Protein AF-A0A960L3W4-F1 (afdb_monomer_lite)

Radius of gyration: 19.21 Å; chains: 1; bounding box: 55×37×58 Å

Sequence (175 aa):
KGKHVYPGFILPVTNLGLTEIGAVKATKDDAETGLINPNIRSISAYNTDSEITPTLRFNGILLAQVTPQGGLVSGLSSIVQLDAWNWEDATVVADDALHINWPNHVQNRFDFSTFTMKKEENKEFQTQVNSIKSLFIDAKNTANSKSQSDNLKLKAVEPVFTSSRKVYVHTDNPV

Foldseek 3Di:
DPDDDDAFDEAEDDQAQQDAPDPPPPVDPVVVVPQQCQLDWQLVRGDLPGPCLVVSVVVRHFKYFNFADDHQWRYFTFIFGSPDDGSVNRGPGTRAATEGEQDDQWDWDQDPVVRDTDIDGDPCNVVSVVVVVVLLVVLVVCLVPPPPDPDSSSVSNVVVVVVSHHYDYHYPDDD

Structure (mmCIF, N/CA/C/O backbone):
data_AF-A0A960L3W4-F1
#
_entry.id   AF-A0A960L3W4-F1
#
loop_
_atom_site.group_PDB
_atom_site.id
_atom_site.type_symbol
_atom_site.label_atom_id
_atom_site.label_alt_id
_atom_site.label_comp_id
_atom_site.label_asym_id
_atom_site.label_entity_id
_atom_site.label_seq_id
_atom_site.pdbx_PDB_ins_code
_atom_site.Cartn_x
_atom_site.Cartn_y
_atom_site.Cartn_z
_atom_site.occupancy
_atom_site.B_iso_or_equiv
_atom_site.auth_seq_id
_atom_site.auth_comp_id
_atom_site.auth_asym_id
_atom_site.auth_atom_id
_atom_site.pdbx_PDB_model_num
ATOM 1 N N . LYS A 1 1 ? 27.682 -19.243 -19.965 1.00 74.38 1 LYS A N 1
ATOM 2 C CA . LYS A 1 1 ? 27.634 -20.660 -19.510 1.00 74.38 1 LYS A CA 1
ATOM 3 C C . LYS A 1 1 ? 28.040 -20.679 -18.034 1.00 74.38 1 LYS A C 1
ATOM 5 O O . LYS A 1 1 ? 29.028 -20.031 -17.726 1.00 74.38 1 LYS A O 1
ATOM 10 N N . GLY A 1 2 ? 27.255 -21.282 -17.131 1.00 92.25 2 GLY A N 1
ATOM 11 C CA . GLY A 1 2 ? 27.488 -21.197 -15.672 1.00 92.25 2 GLY A CA 1
ATOM 12 C C . GLY A 1 2 ? 26.980 -19.913 -14.990 1.00 92.25 2 GLY A C 1
ATOM 13 O O . GLY A 1 2 ? 27.442 -19.567 -13.910 1.00 92.25 2 GLY A O 1
ATOM 14 N N . LYS A 1 3 ? 26.063 -19.178 -15.631 1.00 91.56 3 LYS A N 1
ATOM 15 C CA . LYS A 1 3 ? 25.351 -18.025 -15.057 1.00 91.56 3 LYS A CA 1
ATOM 16 C C . LYS A 1 3 ? 23.860 -18.342 -15.042 1.00 91.56 3 LYS A C 1
ATOM 18 O O . LYS A 1 3 ? 23.400 -19.081 -15.913 1.00 91.56 3 LYS A O 1
ATOM 23 N N . HIS A 1 4 ? 23.141 -17.772 -14.084 1.00 92.44 4 HIS A N 1
ATOM 24 C CA . HIS A 1 4 ? 21.693 -17.901 -13.976 1.00 92.44 4 HIS A CA 1
ATOM 25 C C . HIS A 1 4 ? 21.036 -16.602 -14.430 1.00 92.44 4 HIS A C 1
ATOM 27 O O . HIS A 1 4 ? 21.515 -15.519 -14.099 1.00 92.44 4 HIS A O 1
ATOM 33 N N . VAL A 1 5 ? 19.960 -16.731 -15.198 1.00 93.75 5 VAL A N 1
ATOM 34 C CA . VAL A 1 5 ? 19.093 -15.617 -15.577 1.00 93.75 5 VAL A CA 1
ATOM 35 C C . VAL A 1 5 ? 17.798 -15.801 -14.806 1.00 93.75 5 VAL A C 1
ATOM 37 O O . VAL A 1 5 ? 17.202 -16.876 -14.867 1.00 93.75 5 VAL A O 1
ATOM 40 N N . TYR A 1 6 ? 17.395 -14.769 -14.075 1.00 93.94 6 TYR A N 1
ATOM 41 C CA . TYR A 1 6 ? 16.148 -14.736 -13.322 1.00 93.94 6 TYR A CA 1
ATOM 42 C C . TYR A 1 6 ? 15.278 -13.588 -13.833 1.00 93.94 6 TYR A C 1
ATOM 44 O O . TYR A 1 6 ? 15.821 -12.581 -14.298 1.00 93.94 6 TYR A O 1
ATOM 52 N N . PRO A 1 7 ? 13.944 -13.721 -13.760 1.00 95.19 7 PRO A N 1
ATOM 53 C CA . PRO A 1 7 ? 13.075 -12.564 -13.905 1.00 95.19 7 PRO A CA 1
ATOM 54 C C . PRO A 1 7 ? 13.366 -11.551 -12.791 1.00 95.19 7 PRO A C 1
ATOM 56 O O . PRO A 1 7 ? 13.823 -11.923 -11.708 1.00 95.19 7 PRO A O 1
ATOM 59 N N . GLY A 1 8 ? 13.067 -10.279 -13.052 1.00 95.00 8 GLY A N 1
ATOM 60 C CA . GLY A 1 8 ? 13.080 -9.265 -12.003 1.00 95.00 8 GLY A CA 1
ATOM 61 C C . GLY A 1 8 ? 12.099 -9.623 -10.893 1.00 95.00 8 GLY A C 1
ATOM 62 O O . GLY A 1 8 ? 10.966 -10.030 -11.161 1.00 95.00 8 GLY A O 1
ATOM 63 N N . PHE A 1 9 ? 12.531 -9.470 -9.650 1.00 97.06 9 PHE A N 1
ATOM 64 C CA . PHE A 1 9 ? 11.674 -9.650 -8.494 1.00 97.06 9 PHE A CA 1
ATOM 65 C C . PHE A 1 9 ? 10.719 -8.467 -8.340 1.00 97.06 9 PHE A C 1
ATOM 67 O O . PHE A 1 9 ? 11.011 -7.331 -8.726 1.00 97.06 9 PHE A O 1
ATOM 74 N N . ILE A 1 10 ? 9.564 -8.767 -7.757 1.00 96.56 10 ILE A N 1
ATOM 75 C CA . ILE A 1 10 ? 8.519 -7.802 -7.443 1.00 96.56 10 ILE A CA 1
ATOM 76 C C . ILE A 1 10 ? 8.515 -7.636 -5.930 1.00 96.56 10 ILE A C 1
ATOM 78 O O . ILE A 1 10 ? 8.483 -8.630 -5.205 1.00 96.56 10 ILE A O 1
ATOM 82 N N . LEU A 1 11 ? 8.537 -6.392 -5.465 1.00 95.88 11 LEU A N 1
ATOM 83 C CA . LEU A 1 11 ? 8.409 -6.033 -4.061 1.00 95.88 11 LEU A CA 1
ATOM 84 C C . LEU A 1 11 ? 6.972 -5.557 -3.789 1.00 95.88 11 LEU A C 1
ATOM 86 O O . LEU A 1 11 ? 6.681 -4.368 -3.945 1.00 95.88 11 LEU A O 1
ATOM 90 N N . PRO A 1 12 ? 6.039 -6.461 -3.441 1.00 94.31 12 PRO A N 1
ATOM 91 C CA . PRO A 1 12 ? 4.685 -6.066 -3.081 1.00 94.31 12 PRO A CA 1
ATOM 92 C C . PRO A 1 12 ? 4.684 -5.349 -1.728 1.00 94.31 12 PRO A C 1
ATOM 94 O O . PRO A 1 12 ? 5.524 -5.632 -0.879 1.00 94.31 12 PRO A O 1
ATOM 97 N N . VAL A 1 13 ? 3.704 -4.467 -1.520 1.00 92.25 13 VAL A N 1
ATOM 98 C CA . VAL A 1 13 ? 3.428 -3.800 -0.237 1.00 92.25 13 VAL A CA 1
ATOM 99 C C . VAL A 1 13 ? 4.682 -3.189 0.410 1.00 92.25 13 VAL A C 1
ATOM 101 O O . VAL A 1 13 ? 5.213 -3.691 1.398 1.00 92.25 13 VAL A O 1
ATOM 104 N N . THR A 1 14 ? 5.162 -2.074 -0.138 1.00 91.88 14 THR A N 1
ATOM 105 C CA . THR A 1 14 ? 6.329 -1.354 0.391 1.00 91.88 14 THR A CA 1
ATOM 106 C C . THR A 1 14 ? 6.070 0.144 0.506 1.00 91.88 14 THR A C 1
ATOM 108 O O . THR A 1 14 ? 5.320 0.711 -0.278 1.00 91.88 14 THR A O 1
ATOM 111 N N . ASN A 1 15 ? 6.708 0.798 1.470 1.00 89.88 15 ASN A N 1
ATOM 112 C CA . ASN A 1 15 ? 6.755 2.256 1.613 1.00 89.88 15 ASN A CA 1
ATOM 113 C C . ASN A 1 15 ? 7.951 2.891 0.871 1.00 89.88 15 ASN A C 1
ATOM 115 O O . ASN A 1 15 ? 8.283 4.050 1.124 1.00 89.88 15 ASN A O 1
ATOM 119 N N . LEU A 1 16 ? 8.613 2.139 -0.020 1.00 90.44 16 LEU A N 1
ATOM 120 C CA . LEU A 1 16 ? 9.712 2.627 -0.854 1.00 90.44 16 LEU A CA 1
ATOM 121 C C . LEU A 1 16 ? 9.339 3.943 -1.543 1.00 90.44 16 LEU A C 1
ATOM 123 O O . LEU A 1 16 ? 8.284 4.037 -2.166 1.00 90.44 16 LEU A O 1
ATOM 127 N N . GLY A 1 17 ? 10.215 4.940 -1.454 1.00 86.50 17 GLY A N 1
ATOM 128 C CA . GLY A 1 17 ? 9.999 6.238 -2.087 1.00 86.50 17 GLY A CA 1
ATOM 129 C C . GLY A 1 17 ? 8.950 7.123 -1.409 1.00 86.50 17 GLY A C 1
ATOM 130 O O . GLY A 1 17 ? 8.776 8.250 -1.847 1.00 86.50 17 GLY A O 1
ATOM 131 N N . LEU A 1 18 ? 8.246 6.653 -0.367 1.00 85.88 18 LEU A N 1
ATOM 132 C CA . LEU A 1 18 ? 7.316 7.475 0.429 1.00 85.88 18 LEU A CA 1
ATOM 133 C C . LEU A 1 18 ? 7.953 7.984 1.719 1.00 85.88 18 LEU A C 1
ATOM 135 O O . LEU A 1 18 ? 7.641 9.071 2.196 1.00 85.88 18 LEU A O 1
ATOM 139 N N . THR A 1 19 ? 8.821 7.169 2.312 1.00 71.56 19 THR A N 1
ATOM 140 C CA . THR A 1 19 ? 9.510 7.478 3.564 1.00 71.56 19 THR A CA 1
ATOM 141 C C . THR A 1 19 ? 10.948 7.019 3.440 1.00 71.56 19 THR A C 1
ATOM 143 O O . THR A 1 19 ? 11.191 5.826 3.241 1.00 71.56 19 THR A O 1
ATOM 146 N N . GLU A 1 20 ? 11.902 7.937 3.559 1.00 60.03 20 GLU A N 1
ATOM 147 C CA . GLU A 1 20 ? 13.312 7.615 3.361 1.00 60.03 20 GLU A CA 1
ATOM 148 C C . GLU A 1 20 ? 14.193 8.144 4.492 1.00 60.03 20 GLU A C 1
ATOM 150 O O . GLU A 1 20 ? 13.876 9.132 5.149 1.00 60.03 20 GLU A O 1
ATOM 155 N N . ILE A 1 21 ? 15.246 7.368 4.753 1.00 40.69 21 ILE A N 1
ATOM 156 C CA . ILE A 1 21 ? 16.256 7.429 5.817 1.00 40.69 21 ILE A CA 1
ATOM 157 C C . ILE A 1 21 ? 16.296 8.771 6.576 1.00 40.69 21 ILE A C 1
ATOM 159 O O . ILE A 1 21 ? 16.760 9.783 6.066 1.00 40.69 21 ILE A O 1
ATOM 163 N N . GLY A 1 22 ? 15.872 8.747 7.847 1.00 41.03 22 GLY A N 1
ATOM 164 C CA . GLY A 1 22 ? 16.064 9.862 8.788 1.00 41.03 22 GLY A CA 1
ATOM 165 C C . GLY A 1 22 ? 14.791 10.502 9.344 1.00 41.03 22 GLY A C 1
ATOM 166 O O . GLY A 1 22 ? 14.886 11.272 10.300 1.00 41.03 22 GLY A O 1
ATOM 167 N N . ALA A 1 23 ? 13.603 10.144 8.850 1.00 35.53 23 ALA A N 1
ATOM 168 C CA . ALA A 1 23 ? 12.350 10.492 9.516 1.00 35.53 23 ALA A CA 1
ATOM 169 C C . ALA A 1 23 ? 12.216 9.666 10.807 1.00 35.53 23 ALA A C 1
ATOM 171 O O . ALA A 1 23 ? 11.710 8.543 10.822 1.00 35.53 23 ALA A O 1
ATOM 172 N N . VAL A 1 24 ? 12.784 10.218 11.883 1.00 34.03 24 VAL A N 1
ATOM 173 C CA . VAL A 1 24 ? 12.544 9.882 13.289 1.00 34.03 24 VAL A CA 1
ATOM 174 C C . VAL A 1 24 ? 11.158 9.279 13.432 1.00 34.03 24 VAL A C 1
ATOM 176 O O . VAL A 1 24 ? 10.199 9.938 13.053 1.00 34.03 24 VAL A O 1
ATOM 179 N N . LYS A 1 25 ? 11.084 8.051 13.970 1.00 37.31 25 LYS A N 1
ATOM 180 C CA . LYS A 1 25 ? 9.871 7.376 14.453 1.00 37.31 25 LYS A CA 1
ATOM 181 C C . LYS A 1 25 ? 8.708 8.361 14.638 1.00 37.31 25 LYS A C 1
ATOM 183 O O . LYS A 1 25 ? 8.470 8.843 15.745 1.00 37.31 25 LYS A O 1
ATOM 188 N N . ALA A 1 26 ? 7.922 8.571 13.587 1.00 32.56 26 ALA A N 1
ATOM 189 C CA . ALA A 1 26 ? 6.580 9.108 13.702 1.00 32.56 26 ALA A CA 1
ATOM 190 C C . ALA A 1 26 ? 5.683 7.968 14.202 1.00 32.56 26 ALA A C 1
ATOM 192 O O . ALA A 1 26 ? 4.649 7.650 13.639 1.00 32.56 26 ALA A O 1
ATOM 193 N N . THR A 1 27 ? 6.074 7.302 15.294 1.00 36.16 27 THR A N 1
ATOM 194 C CA . THR A 1 27 ? 5.250 6.291 15.973 1.00 36.16 27 THR A CA 1
ATOM 195 C C . THR A 1 27 ? 4.108 6.968 16.749 1.00 36.16 27 THR A C 1
ATOM 197 O O . THR A 1 27 ? 3.649 6.441 17.758 1.00 36.16 27 THR A O 1
ATOM 200 N N . LYS A 1 28 ? 3.663 8.160 16.327 1.00 36.81 28 LYS A N 1
ATOM 201 C CA . LYS A 1 28 ? 2.559 8.873 16.973 1.00 36.81 28 LYS A CA 1
ATOM 202 C C . LYS A 1 28 ? 1.855 9.949 16.138 1.00 36.81 28 LYS A C 1
ATOM 204 O O . LYS A 1 28 ? 0.683 10.168 16.415 1.00 36.81 28 LYS A O 1
ATOM 209 N N . ASP A 1 29 ? 2.494 10.532 15.118 1.00 40.47 29 ASP A N 1
ATOM 210 C CA . ASP A 1 29 ? 1.963 11.745 14.459 1.00 40.47 29 ASP A CA 1
ATOM 211 C C . ASP A 1 29 ? 1.462 11.577 13.012 1.00 40.47 29 ASP A C 1
ATOM 213 O O . ASP A 1 29 ? 0.972 12.535 12.428 1.00 40.47 29 ASP A O 1
ATOM 217 N N . ASP A 1 30 ? 1.391 10.355 12.470 1.00 42.91 30 ASP A N 1
ATOM 218 C CA . ASP A 1 30 ? 0.524 10.095 11.297 1.00 42.91 30 ASP A CA 1
ATOM 219 C C . ASP A 1 30 ? -0.979 10.125 11.667 1.00 42.91 30 ASP A C 1
ATOM 221 O O . ASP A 1 30 ? -1.856 9.969 10.816 1.00 42.91 30 ASP A O 1
ATOM 225 N N . ALA A 1 31 ? -1.298 10.342 12.950 1.00 41.84 31 ALA A N 1
ATOM 226 C CA . ALA A 1 31 ? -2.655 10.473 13.469 1.00 41.84 31 ALA A CA 1
ATOM 227 C C . ALA A 1 31 ? -3.319 11.830 13.151 1.00 41.84 31 ALA A C 1
ATOM 229 O O . ALA A 1 31 ? -4.536 11.947 13.309 1.00 41.84 31 ALA A O 1
ATOM 230 N N . GLU A 1 32 ? -2.570 12.840 12.686 1.00 43.06 32 GLU A N 1
ATOM 231 C CA . GLU A 1 32 ? -3.139 14.155 12.339 1.00 43.06 32 GLU A CA 1
ATOM 232 C C . GLU A 1 32 ? -3.755 14.202 10.930 1.00 43.06 32 GLU A C 1
ATOM 234 O O . GLU A 1 32 ? -4.638 15.019 10.659 1.00 43.06 32 GLU A O 1
ATOM 239 N N . THR A 1 33 ? -3.392 13.268 10.047 1.00 51.59 33 THR A N 1
ATOM 240 C CA . THR A 1 33 ? -4.031 13.125 8.732 1.00 51.59 33 THR A CA 1
ATOM 241 C C . THR A 1 33 ? -5.142 12.086 8.858 1.00 51.59 33 THR A C 1
ATOM 243 O O . THR A 1 33 ? -4.895 10.898 8.705 1.00 51.59 33 THR A O 1
ATOM 246 N N . GLY A 1 34 ? -6.349 12.540 9.217 1.00 66.06 34 GLY A N 1
ATOM 247 C CA . GLY A 1 34 ? -7.547 11.760 9.590 1.00 66.06 34 GLY A CA 1
ATOM 248 C C . GLY A 1 34 ? -7.584 10.254 9.271 1.00 66.06 34 GLY A C 1
ATOM 249 O O . GLY A 1 34 ? -7.291 9.824 8.172 1.00 66.06 34 GLY A O 1
ATOM 250 N N . LEU A 1 35 ? -8.083 9.432 10.197 1.00 80.44 35 LEU A N 1
ATOM 251 C CA . LEU A 1 35 ? -8.050 7.955 10.141 1.00 80.44 35 LEU A CA 1
ATOM 252 C C . LEU A 1 35 ? -8.584 7.278 8.853 1.00 80.44 35 LEU A C 1
ATOM 254 O O . LEU A 1 35 ? -8.335 6.093 8.653 1.00 80.44 35 LEU A O 1
ATOM 258 N N . ILE A 1 36 ? -9.334 7.966 7.990 1.00 88.06 36 ILE A N 1
ATOM 259 C CA . ILE A 1 36 ? -9.944 7.393 6.781 1.00 88.06 36 ILE A CA 1
ATOM 260 C C . ILE A 1 36 ? -9.552 8.230 5.564 1.00 88.06 36 ILE A C 1
ATOM 262 O O . ILE A 1 36 ? -10.176 9.263 5.286 1.00 88.06 36 ILE A O 1
ATOM 266 N N . ASN A 1 37 ? -8.556 7.748 4.818 1.00 88.94 37 ASN A N 1
ATOM 267 C CA . ASN A 1 37 ? -7.949 8.450 3.689 1.00 88.94 37 ASN A CA 1
ATOM 268 C C . ASN A 1 37 ? -7.954 7.630 2.384 1.00 88.94 37 ASN A C 1
ATOM 270 O O . ASN A 1 37 ? -6.910 7.449 1.760 1.00 88.94 37 ASN A O 1
ATOM 274 N N . PRO A 1 38 ? -9.116 7.150 1.903 1.00 90.81 38 PRO A N 1
ATOM 275 C CA . PRO A 1 38 ? -9.175 6.340 0.686 1.00 90.81 38 PRO A CA 1
ATOM 276 C C . PRO A 1 38 ? -8.731 7.094 -0.573 1.00 90.81 38 PRO A C 1
ATOM 278 O O . PRO A 1 38 ? -8.391 6.460 -1.5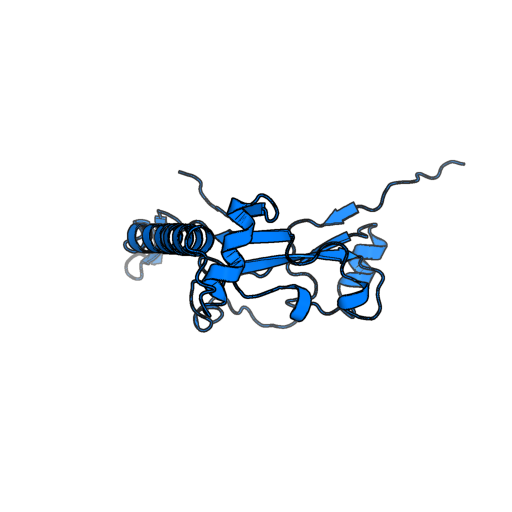59 1.00 90.81 38 PRO A O 1
ATOM 281 N N . ASN A 1 39 ? -8.740 8.429 -0.560 1.00 90.44 39 ASN A N 1
ATOM 282 C CA . ASN A 1 39 ? -8.371 9.274 -1.696 1.00 90.44 39 ASN A CA 1
ATOM 283 C C . ASN A 1 39 ? -6.871 9.596 -1.782 1.00 90.44 39 ASN A C 1
ATOM 285 O O . ASN A 1 39 ? -6.460 10.225 -2.756 1.00 90.44 39 ASN A O 1
ATOM 289 N N . ILE A 1 40 ? -6.071 9.238 -0.771 1.00 90.19 40 ILE A N 1
ATOM 290 C CA . ILE A 1 40 ? -4.619 9.425 -0.836 1.00 90.19 40 ILE A CA 1
ATOM 291 C C . ILE A 1 40 ? -4.064 8.428 -1.843 1.00 90.19 40 ILE A C 1
ATOM 293 O O . ILE A 1 40 ? -4.358 7.240 -1.765 1.00 90.19 40 ILE A O 1
ATOM 297 N N . ARG A 1 41 ? -3.262 8.914 -2.787 1.00 91.94 41 ARG A N 1
ATOM 298 C CA . ARG A 1 41 ? -2.600 8.101 -3.807 1.00 91.94 41 ARG A CA 1
ATOM 299 C C . ARG A 1 41 ? -1.116 8.078 -3.488 1.00 91.94 41 ARG A C 1
ATOM 301 O O . ARG A 1 41 ? -0.508 9.139 -3.381 1.00 91.94 41 ARG A O 1
ATOM 308 N N . SER A 1 42 ? -0.519 6.900 -3.343 1.00 90.81 42 SER A N 1
ATOM 309 C CA . SER A 1 42 ? 0.920 6.811 -3.072 1.00 90.81 42 SER A CA 1
ATOM 310 C C . SER A 1 42 ? 1.764 7.356 -4.216 1.00 90.81 42 SER A C 1
ATOM 312 O O . SER A 1 42 ? 2.810 7.943 -3.971 1.00 90.81 42 SER A O 1
ATOM 314 N N . ILE A 1 43 ? 1.295 7.210 -5.457 1.00 91.50 43 ILE A N 1
ATOM 315 C CA . ILE A 1 43 ? 2.078 7.582 -6.632 1.00 91.50 43 ILE A CA 1
ATOM 316 C C . ILE A 1 43 ? 2.445 9.069 -6.667 1.00 91.50 43 ILE A C 1
ATOM 318 O O . ILE A 1 43 ? 3.555 9.405 -7.054 1.00 91.50 43 ILE A O 1
ATOM 322 N N . SER A 1 44 ? 1.572 9.958 -6.176 1.00 86.94 44 SER A N 1
ATOM 323 C CA . SER A 1 44 ? 1.866 11.397 -6.127 1.00 86.94 44 SER A CA 1
ATOM 324 C C . SER A 1 44 ? 2.948 11.771 -5.115 1.00 86.94 44 SER A C 1
ATOM 326 O O . SER A 1 44 ? 3.463 12.881 -5.164 1.00 86.94 44 SER A O 1
ATOM 328 N N . ALA A 1 45 ? 3.248 10.880 -4.170 1.00 86.56 45 ALA A N 1
ATOM 329 C CA . ALA A 1 45 ? 4.273 11.073 -3.152 1.00 86.56 45 ALA A CA 1
ATOM 330 C C . ALA A 1 45 ? 5.507 10.187 -3.393 1.00 86.56 45 ALA A C 1
ATOM 332 O O . ALA A 1 45 ? 6.410 10.181 -2.564 1.00 86.56 45 ALA A O 1
ATOM 333 N N . TYR A 1 46 ? 5.544 9.424 -4.491 1.00 90.62 46 TYR A N 1
ATOM 334 C CA . TYR A 1 46 ? 6.641 8.512 -4.781 1.00 90.62 46 TYR A CA 1
ATOM 335 C C . TYR A 1 46 ? 7.873 9.267 -5.289 1.00 90.62 46 TYR A C 1
ATOM 337 O O . TYR A 1 46 ? 7.831 9.921 -6.330 1.00 90.62 46 TYR A O 1
ATOM 345 N N . ASN A 1 47 ? 8.983 9.129 -4.569 1.00 90.62 47 ASN A N 1
ATOM 346 C CA . ASN A 1 47 ? 10.291 9.617 -4.973 1.00 90.62 47 ASN A CA 1
ATOM 347 C C . ASN A 1 47 ? 11.061 8.548 -5.769 1.00 90.62 47 ASN A C 1
ATOM 349 O O . ASN A 1 47 ? 11.465 7.517 -5.222 1.00 90.62 47 ASN A O 1
ATOM 353 N N . THR A 1 48 ? 11.296 8.801 -7.058 1.00 88.81 48 THR A N 1
ATOM 354 C CA . THR A 1 48 ? 12.111 7.929 -7.923 1.00 88.81 48 THR A CA 1
ATOM 355 C C . THR A 1 48 ? 13.591 7.950 -7.561 1.00 88.81 48 THR A C 1
ATOM 357 O O . THR A 1 48 ? 14.263 6.928 -7.703 1.00 88.81 48 THR A O 1
ATOM 360 N N . ASP A 1 49 ? 14.078 9.064 -7.011 1.00 87.94 49 ASP A N 1
ATOM 361 C CA . ASP A 1 49 ? 15.486 9.275 -6.655 1.00 87.94 49 ASP A CA 1
ATOM 362 C C . ASP A 1 49 ? 15.830 8.746 -5.255 1.00 87.94 49 ASP A C 1
ATOM 364 O O . ASP A 1 49 ? 16.768 9.206 -4.604 1.00 87.94 49 ASP A O 1
ATOM 368 N N . SER A 1 50 ? 15.062 7.769 -4.773 1.00 88.19 50 SER A N 1
ATOM 369 C CA . SE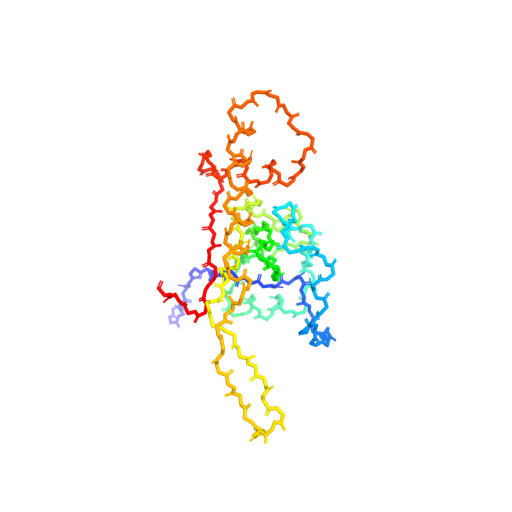R A 1 50 ? 15.291 7.158 -3.474 1.00 88.19 50 SER A CA 1
ATOM 370 C C . SER A 1 50 ? 16.705 6.589 -3.337 1.00 88.19 50 SER A C 1
ATOM 372 O O . SER A 1 50 ? 17.139 5.808 -4.187 1.00 88.19 50 SER A O 1
ATOM 374 N N . GLU A 1 51 ? 17.381 6.837 -2.209 1.00 88.06 51 GLU A N 1
ATOM 375 C CA . GLU A 1 51 ? 18.692 6.220 -1.920 1.00 88.06 51 GLU A CA 1
ATOM 376 C C . GLU A 1 51 ? 18.598 4.684 -1.810 1.00 88.06 51 GLU A C 1
ATOM 378 O O . GLU A 1 51 ? 19.576 3.954 -2.008 1.00 88.06 51 GLU A O 1
ATOM 383 N N . ILE A 1 52 ? 17.400 4.167 -1.524 1.00 89.06 52 ILE A N 1
ATOM 384 C CA . ILE A 1 52 ? 17.126 2.737 -1.366 1.00 89.06 52 ILE A CA 1
ATOM 385 C C . ILE A 1 52 ? 16.939 2.058 -2.735 1.00 89.06 52 ILE A C 1
ATOM 387 O O . ILE A 1 52 ? 17.318 0.892 -2.898 1.00 89.06 52 ILE A O 1
ATOM 391 N N . THR A 1 53 ? 16.415 2.769 -3.740 1.00 91.50 53 THR A N 1
ATOM 392 C CA . THR A 1 53 ? 16.098 2.215 -5.070 1.00 91.50 53 THR A CA 1
ATOM 393 C C . THR A 1 53 ? 17.301 1.539 -5.752 1.00 91.50 53 THR A C 1
ATOM 395 O O . THR A 1 53 ? 17.157 0.380 -6.161 1.00 91.50 53 THR A O 1
ATOM 398 N N . PRO A 1 54 ? 18.504 2.151 -5.835 1.00 92.12 54 PRO A N 1
ATOM 399 C CA . PRO A 1 54 ? 19.679 1.498 -6.421 1.00 92.12 54 PRO A CA 1
ATOM 400 C C . PRO A 1 54 ? 20.049 0.181 -5.729 1.00 92.12 54 PRO A C 1
ATOM 402 O O . PRO A 1 54 ? 20.410 -0.793 -6.393 1.00 92.12 54 PRO A O 1
ATOM 405 N N . THR A 1 55 ? 19.901 0.121 -4.403 1.00 92.38 55 THR A N 1
ATOM 406 C CA . THR A 1 55 ? 20.194 -1.082 -3.609 1.00 92.38 55 THR A CA 1
ATOM 407 C C . THR A 1 55 ? 19.204 -2.207 -3.913 1.00 92.38 55 THR A C 1
ATOM 409 O O . THR A 1 55 ? 19.602 -3.361 -4.083 1.00 92.38 55 THR A O 1
ATOM 412 N N . LEU A 1 56 ? 17.910 -1.898 -4.026 1.00 93.50 56 LEU A N 1
ATOM 413 C CA . LEU A 1 56 ? 16.886 -2.891 -4.376 1.00 93.50 56 LEU A CA 1
ATOM 414 C C . LEU A 1 56 ? 17.077 -3.418 -5.803 1.00 93.50 56 LEU A C 1
ATOM 416 O O . LEU A 1 56 ? 17.026 -4.631 -6.023 1.00 93.50 56 LEU A O 1
ATOM 420 N N . ARG A 1 57 ? 17.389 -2.527 -6.750 1.00 94.00 57 ARG A N 1
ATOM 421 C CA . ARG A 1 57 ? 17.689 -2.894 -8.141 1.00 94.00 57 ARG A CA 1
ATOM 422 C C . ARG A 1 57 ? 18.904 -3.795 -8.260 1.00 94.00 57 ARG A C 1
ATOM 424 O O . ARG A 1 57 ? 18.862 -4.771 -9.005 1.00 94.00 57 ARG A O 1
ATOM 431 N N . PHE A 1 58 ? 19.966 -3.505 -7.509 1.00 93.56 58 PHE A N 1
ATOM 432 C CA . PHE A 1 58 ? 21.160 -4.349 -7.482 1.00 93.56 58 PHE A CA 1
ATOM 433 C C . PHE A 1 58 ? 20.845 -5.779 -7.011 1.00 93.56 58 PHE A C 1
ATOM 435 O O . PHE A 1 58 ? 21.412 -6.740 -7.525 1.00 93.56 58 PHE A O 1
ATOM 442 N N . ASN A 1 59 ? 19.876 -5.931 -6.103 1.00 94.25 59 ASN A N 1
ATOM 443 C CA . ASN A 1 59 ? 19.378 -7.227 -5.634 1.00 94.25 59 ASN A CA 1
ATOM 444 C C . ASN A 1 59 ? 18.333 -7.875 -6.567 1.00 94.25 59 ASN A C 1
ATOM 446 O O . ASN A 1 59 ? 17.756 -8.909 -6.229 1.00 94.25 59 ASN A O 1
ATOM 450 N N . GLY A 1 60 ? 18.092 -7.295 -7.745 1.00 94.56 60 GLY A N 1
ATOM 451 C CA . GLY A 1 60 ? 17.204 -7.848 -8.765 1.00 94.56 60 GLY A CA 1
ATOM 452 C C . GLY A 1 60 ? 15.727 -7.497 -8.594 1.00 94.56 60 GLY A C 1
ATOM 453 O O . GLY A 1 60 ? 14.906 -8.066 -9.307 1.00 94.56 60 GLY A O 1
ATOM 454 N N . ILE A 1 61 ? 15.363 -6.580 -7.691 1.00 96.50 61 ILE A N 1
ATOM 455 C CA . ILE A 1 61 ? 13.992 -6.061 -7.581 1.00 96.50 61 ILE A CA 1
ATOM 456 C C . ILE A 1 61 ? 13.803 -4.985 -8.648 1.00 96.50 61 ILE A C 1
ATOM 458 O O . ILE A 1 61 ? 14.535 -3.998 -8.664 1.00 96.50 61 ILE A O 1
ATOM 462 N N . LEU A 1 62 ? 12.835 -5.173 -9.545 1.00 95.06 62 LEU A N 1
ATOM 463 C CA . LEU A 1 62 ? 12.589 -4.258 -10.671 1.00 95.06 62 LEU A CA 1
ATOM 464 C C . LEU A 1 62 ? 11.220 -3.576 -10.604 1.00 95.06 62 LEU A C 1
ATOM 466 O O . LEU A 1 62 ? 11.049 -2.506 -11.184 1.00 95.06 62 LEU A O 1
ATOM 470 N N . LEU A 1 63 ? 10.268 -4.179 -9.890 1.00 96.75 63 LEU A N 1
ATOM 471 C CA . LEU A 1 63 ? 8.930 -3.638 -9.666 1.00 96.75 63 LEU A CA 1
ATOM 472 C C . LEU A 1 63 ? 8.661 -3.526 -8.170 1.00 96.75 63 LEU A C 1
ATOM 474 O O . LEU A 1 63 ? 9.054 -4.403 -7.399 1.00 96.75 63 LEU A O 1
ATOM 478 N N . ALA A 1 64 ? 7.935 -2.491 -7.771 1.00 95.94 64 ALA A N 1
ATOM 479 C CA . ALA A 1 64 ? 7.497 -2.296 -6.399 1.00 95.94 64 ALA A CA 1
ATOM 480 C C . ALA A 1 64 ? 6.039 -1.841 -6.354 1.00 95.94 64 ALA A C 1
ATOM 482 O O . ALA A 1 64 ? 5.593 -1.074 -7.203 1.00 95.94 64 ALA A O 1
ATOM 483 N N . GLN A 1 65 ? 5.292 -2.294 -5.350 1.00 96.56 65 GLN A N 1
ATOM 484 C CA . GLN A 1 65 ? 3.971 -1.752 -5.049 1.00 96.56 65 GLN A CA 1
ATOM 485 C C . GLN A 1 65 ? 4.085 -0.749 -3.906 1.00 96.56 65 GLN A C 1
ATOM 487 O O . GLN A 1 65 ? 4.086 -1.111 -2.723 1.00 96.56 65 GLN A O 1
ATOM 492 N N . VAL A 1 66 ? 4.158 0.522 -4.279 1.00 94.06 66 VAL A N 1
ATOM 493 C CA . VAL A 1 66 ? 4.308 1.635 -3.350 1.00 94.06 66 VAL A CA 1
ATOM 494 C C . VAL A 1 66 ? 2.979 1.859 -2.643 1.00 94.06 66 VAL A C 1
ATOM 496 O O . VAL A 1 66 ? 1.961 2.144 -3.275 1.00 94.06 66 VAL A O 1
ATOM 499 N N . THR A 1 67 ? 2.978 1.692 -1.329 1.00 93.19 67 THR A N 1
ATOM 500 C CA . THR A 1 67 ? 1.790 1.547 -0.490 1.00 93.19 67 THR A CA 1
ATOM 501 C C . THR A 1 67 ? 1.803 2.599 0.613 1.00 93.19 67 THR A C 1
ATOM 503 O O . THR A 1 67 ? 2.752 2.616 1.401 1.00 93.19 67 THR A O 1
ATOM 506 N N . PRO A 1 68 ? 0.767 3.454 0.713 1.00 89.31 68 PRO A N 1
ATOM 507 C CA . PRO A 1 68 ? 0.666 4.385 1.827 1.00 89.31 68 PRO A CA 1
ATOM 508 C C . PRO A 1 68 ? 0.429 3.600 3.122 1.00 89.31 68 PRO A C 1
ATOM 510 O O . PRO A 1 68 ? -0.258 2.576 3.121 1.00 89.31 68 PRO A O 1
ATOM 513 N N . GLN A 1 69 ? 1.002 4.070 4.225 1.00 84.81 69 GLN A N 1
ATOM 514 C CA . GLN A 1 69 ? 0.881 3.440 5.540 1.00 84.81 69 GLN A CA 1
ATOM 515 C C . GLN A 1 69 ? 0.133 4.356 6.513 1.00 84.81 69 GLN A C 1
ATOM 517 O O . GLN A 1 69 ? 0.008 5.554 6.282 1.00 84.81 69 GLN A O 1
ATOM 522 N N . GLY A 1 70 ? -0.382 3.773 7.597 1.00 82.75 70 GLY A N 1
ATOM 523 C CA . GLY A 1 70 ? -1.099 4.507 8.641 1.00 82.75 70 GLY A CA 1
ATOM 524 C C . GLY A 1 70 ? -2.614 4.589 8.431 1.00 82.75 70 GLY A C 1
ATOM 525 O O . GLY A 1 70 ? -3.159 4.117 7.432 1.00 82.75 70 GLY A O 1
ATOM 526 N N . GLY A 1 71 ? -3.314 5.150 9.419 1.00 84.81 71 GLY A N 1
ATOM 527 C CA . GLY A 1 71 ? -4.777 5.252 9.436 1.00 84.81 71 GLY A CA 1
ATOM 528 C C . GLY A 1 71 ? -5.514 3.905 9.473 1.00 84.81 71 GLY A C 1
ATOM 529 O O . GLY A 1 71 ? -4.921 2.832 9.473 1.00 84.81 71 GLY A O 1
ATOM 530 N N . LEU A 1 72 ? -6.842 3.962 9.501 1.00 88.62 72 LEU A N 1
ATOM 531 C CA . LEU A 1 72 ? -7.742 2.815 9.349 1.00 88.62 72 LEU A CA 1
ATOM 532 C C . LEU A 1 72 ? -7.908 2.441 7.866 1.00 88.62 72 LEU A C 1
ATOM 534 O O . LEU A 1 72 ? -7.960 1.268 7.507 1.00 88.62 72 LEU A O 1
ATOM 538 N N . VAL A 1 73 ? -7.941 3.456 6.998 1.00 91.56 73 VAL A N 1
ATOM 539 C CA . VAL A 1 73 ? -7.863 3.320 5.538 1.00 91.56 73 VAL A CA 1
ATOM 540 C C . VAL A 1 73 ? -6.694 4.171 5.059 1.00 91.56 73 VAL A C 1
ATOM 542 O O . VAL A 1 73 ? -6.789 5.399 5.086 1.00 91.56 73 VAL A O 1
ATOM 545 N N . SER A 1 74 ? -5.604 3.521 4.652 1.00 89.81 74 SER A N 1
ATOM 546 C CA . SER A 1 74 ? -4.324 4.178 4.349 1.00 89.81 74 SER A CA 1
ATOM 547 C C . SER A 1 74 ? -4.328 4.911 3.011 1.00 89.81 74 SER A C 1
ATOM 549 O O . SER A 1 74 ? -3.641 5.915 2.857 1.00 89.81 74 SER A O 1
ATOM 551 N N . GLY A 1 75 ? -5.104 4.414 2.047 1.00 91.81 75 GLY A N 1
ATOM 552 C CA . GLY A 1 75 ? -5.198 4.981 0.703 1.00 91.81 75 GLY A CA 1
ATOM 553 C C . GLY A 1 75 ? -4.884 3.971 -0.393 1.00 91.81 75 GLY A C 1
ATOM 554 O O . GLY A 1 75 ? -4.992 2.758 -0.198 1.00 91.81 75 GLY A O 1
ATOM 555 N N . LEU A 1 76 ? -4.539 4.495 -1.562 1.00 94.56 76 LEU A N 1
ATOM 556 C CA . LEU A 1 76 ? -4.348 3.771 -2.809 1.00 94.56 76 LEU A CA 1
ATOM 557 C C . LEU A 1 76 ? -2.865 3.526 -3.067 1.00 94.56 76 LEU A C 1
ATOM 559 O O . LEU A 1 76 ? -2.066 4.464 -3.049 1.00 94.56 76 LEU A O 1
ATOM 563 N N . SER A 1 77 ? -2.507 2.274 -3.336 1.00 94.88 77 SER A N 1
ATOM 564 C CA . SER A 1 77 ? -1.179 1.906 -3.817 1.00 94.88 77 SER A CA 1
ATOM 565 C C . SER A 1 77 ? -1.100 1.899 -5.335 1.00 94.88 77 SER A C 1
ATOM 567 O O . SER A 1 77 ? -2.104 1.787 -6.038 1.00 94.88 77 SER A O 1
ATOM 569 N N . SER A 1 78 ? 0.121 2.009 -5.845 1.00 95.44 78 SER A N 1
ATOM 570 C CA . SER A 1 78 ? 0.425 1.934 -7.272 1.00 95.44 78 SER A CA 1
ATOM 571 C C . SER A 1 78 ? 1.639 1.042 -7.492 1.00 95.44 78 SER A C 1
ATOM 573 O O . SER A 1 78 ? 2.514 0.942 -6.629 1.00 95.44 78 SER A O 1
ATOM 575 N N . ILE A 1 79 ? 1.670 0.371 -8.637 1.00 96.31 79 ILE A N 1
ATOM 576 C CA . ILE A 1 79 ? 2.790 -0.468 -9.054 1.00 96.31 79 ILE A CA 1
ATOM 577 C C . ILE A 1 79 ? 3.709 0.384 -9.913 1.00 96.31 79 ILE A C 1
ATOM 579 O O . ILE A 1 79 ? 3.269 0.956 -10.914 1.00 96.31 79 ILE A O 1
ATOM 583 N N . VAL A 1 80 ? 4.978 0.432 -9.530 1.00 96.44 80 VAL A N 1
ATOM 584 C CA . VAL A 1 80 ? 6.013 1.201 -10.213 1.00 96.44 80 VAL A CA 1
ATOM 585 C C . VAL A 1 80 ? 7.171 0.314 -10.645 1.00 96.44 80 VAL A C 1
ATOM 587 O O . VAL A 1 80 ? 7.482 -0.686 -9.991 1.00 96.44 80 VAL A O 1
ATOM 590 N N . GLN A 1 81 ? 7.822 0.694 -11.737 1.00 96.12 81 GLN A N 1
ATOM 591 C CA . GLN A 1 81 ? 9.149 0.222 -12.096 1.00 96.12 81 GLN A CA 1
ATOM 592 C C . GLN A 1 81 ? 10.211 1.082 -11.423 1.00 96.12 81 GLN A C 1
ATOM 594 O O . GLN A 1 81 ? 10.055 2.290 -11.273 1.00 96.12 81 GLN A O 1
ATOM 599 N N . LEU A 1 82 ? 11.308 0.446 -11.028 1.00 94.50 82 LEU A N 1
ATOM 600 C CA . LEU A 1 82 ? 12.401 1.112 -10.319 1.00 94.50 82 LEU A CA 1
ATOM 601 C C . LEU A 1 82 ? 13.416 1.786 -11.260 1.00 94.50 82 LEU A C 1
ATOM 603 O O . LEU A 1 82 ? 14.403 2.358 -10.803 1.00 94.50 82 LEU A O 1
ATOM 607 N N . ASP A 1 83 ? 13.201 1.705 -12.574 1.00 92.62 83 ASP A N 1
ATOM 608 C CA . ASP A 1 83 ? 14.048 2.326 -13.594 1.00 92.62 83 ASP A CA 1
ATOM 609 C C . ASP A 1 83 ? 13.304 3.444 -14.325 1.00 92.62 83 ASP A C 1
ATOM 611 O O . ASP A 1 83 ? 12.803 3.258 -15.431 1.00 92.62 83 ASP A O 1
ATOM 615 N N . ALA A 1 84 ? 13.184 4.595 -13.667 1.00 91.00 84 ALA A N 1
ATOM 616 C CA . ALA A 1 84 ? 12.501 5.764 -14.203 1.00 91.00 84 ALA A CA 1
ATOM 617 C C . ALA A 1 84 ? 13.069 7.061 -13.612 1.00 91.00 84 ALA A C 1
ATOM 619 O O . ALA A 1 84 ? 13.675 7.048 -12.542 1.00 91.00 84 ALA A O 1
ATOM 620 N N . TRP A 1 85 ? 12.855 8.172 -14.321 1.00 86.94 85 TRP A N 1
ATOM 621 C CA . TRP A 1 85 ? 13.324 9.511 -13.936 1.00 86.94 85 TRP A CA 1
ATOM 622 C C . TRP A 1 85 ? 12.296 10.317 -13.135 1.00 86.94 85 TRP A C 1
ATOM 624 O O . TRP A 1 85 ? 12.668 11.212 -12.386 1.00 86.94 85 TRP A O 1
ATOM 634 N N . ASN A 1 86 ? 11.008 10.033 -13.319 1.00 90.81 86 ASN A N 1
ATOM 635 C CA . ASN A 1 86 ? 9.899 10.666 -12.610 1.00 90.81 86 ASN A CA 1
ATOM 636 C C . ASN A 1 86 ? 8.834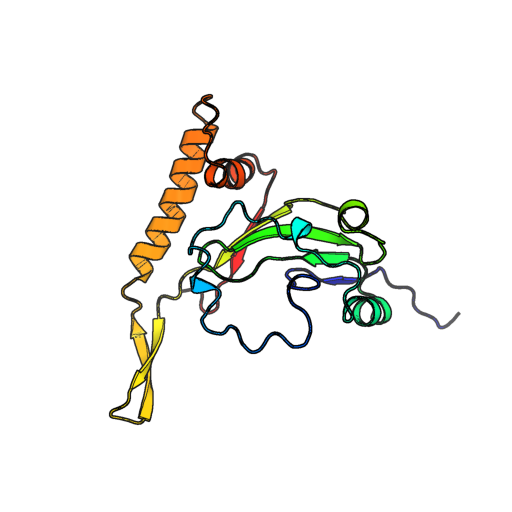 9.610 -12.279 1.00 90.81 86 ASN A C 1
ATOM 638 O O . ASN A 1 86 ? 8.872 8.483 -12.789 1.00 90.81 86 ASN A O 1
ATOM 642 N N . TRP A 1 87 ? 7.901 9.958 -11.395 1.00 89.25 87 TRP A N 1
ATOM 643 C CA . TRP A 1 87 ? 6.882 9.024 -10.922 1.00 89.25 87 TRP A CA 1
ATOM 644 C C . TRP A 1 87 ? 5.889 8.644 -12.030 1.00 89.25 87 TRP A C 1
ATOM 646 O O . TRP A 1 87 ? 5.375 7.523 -12.020 1.00 89.25 87 TRP A O 1
ATOM 656 N N . GLU A 1 88 ? 5.637 9.526 -13.001 1.00 90.12 88 GLU A N 1
ATOM 657 C CA . GLU A 1 88 ? 4.764 9.264 -14.146 1.00 90.12 88 GLU A CA 1
ATOM 658 C C . GLU A 1 88 ? 5.307 8.112 -15.002 1.00 90.12 88 GLU A C 1
ATOM 660 O O . GLU A 1 88 ? 4.593 7.141 -15.253 1.00 90.12 88 GLU A O 1
ATOM 665 N N . ASP A 1 89 ? 6.587 8.175 -15.366 1.00 92.31 89 ASP A N 1
ATOM 666 C CA . ASP A 1 89 ? 7.306 7.163 -16.147 1.00 92.31 89 ASP A CA 1
ATOM 667 C C . ASP A 1 89 ? 7.561 5.889 -15.333 1.00 92.31 89 ASP A C 1
ATOM 669 O O . ASP A 1 89 ? 7.658 4.785 -15.879 1.00 92.31 89 ASP A O 1
ATOM 673 N N . ALA A 1 90 ? 7.667 6.020 -14.010 1.00 93.69 90 ALA A N 1
ATOM 674 C CA . ALA A 1 90 ? 7.766 4.879 -13.113 1.00 93.69 90 ALA A CA 1
ATOM 675 C C . ALA A 1 90 ? 6.452 4.091 -13.055 1.00 93.69 90 ALA A C 1
ATOM 677 O O . ALA A 1 90 ? 6.470 2.901 -12.750 1.00 93.69 90 ALA A O 1
ATOM 678 N N . THR A 1 91 ? 5.306 4.717 -13.320 1.00 96.12 91 THR A N 1
ATOM 679 C CA . THR A 1 91 ? 3.996 4.099 -13.101 1.00 96.12 91 THR A CA 1
ATOM 680 C C . THR A 1 91 ? 3.716 2.991 -14.115 1.00 96.12 91 THR A C 1
ATOM 682 O O . THR A 1 91 ? 3.548 3.237 -15.305 1.00 96.12 91 THR A O 1
ATOM 685 N N . VAL A 1 92 ? 3.567 1.759 -13.625 1.00 96.00 92 VAL A N 1
ATOM 686 C CA . VAL A 1 92 ? 3.099 0.616 -14.426 1.00 96.00 92 VAL A CA 1
ATOM 687 C C . VAL A 1 92 ? 1.587 0.449 -14.280 1.00 96.00 92 VAL A C 1
ATOM 689 O O . VAL A 1 92 ? 0.881 0.268 -15.270 1.00 96.00 92 VAL A O 1
ATOM 692 N N . VAL A 1 93 ? 1.077 0.532 -13.047 1.00 95.38 93 VAL A N 1
ATOM 693 C CA . VAL A 1 93 ? -0.364 0.518 -12.745 1.00 95.38 93 VAL A CA 1
ATOM 694 C C . VAL A 1 93 ? -0.650 1.546 -11.657 1.00 95.38 93 VAL A C 1
ATOM 696 O O . VAL A 1 93 ? -0.185 1.401 -10.526 1.00 95.38 93 VAL A O 1
ATOM 699 N N . ALA A 1 94 ? -1.434 2.571 -11.988 1.00 94.31 94 ALA A N 1
ATOM 700 C CA . ALA A 1 94 ? -1.884 3.570 -11.025 1.00 94.31 94 ALA A CA 1
ATOM 701 C C . ALA A 1 94 ? -3.103 3.073 -10.233 1.00 94.31 94 ALA A C 1
ATOM 703 O O . ALA A 1 94 ? -4.032 2.508 -10.810 1.00 94.31 94 ALA A O 1
ATOM 704 N N . ASP A 1 95 ? -3.128 3.360 -8.931 1.00 93.25 95 ASP A N 1
ATOM 705 C CA . ASP A 1 95 ? -4.260 3.120 -8.025 1.00 93.25 95 ASP A CA 1
ATOM 706 C C . ASP A 1 95 ? -4.817 1.680 -8.042 1.00 93.25 95 ASP A C 1
ATOM 708 O O . ASP A 1 95 ? -6.040 1.479 -8.031 1.00 93.25 95 ASP A O 1
ATOM 712 N N . ASP A 1 96 ? -3.914 0.694 -8.063 1.00 93.81 96 ASP A N 1
ATOM 713 C CA . ASP A 1 96 ? -4.208 -0.744 -8.181 1.00 93.81 96 ASP A CA 1
ATOM 714 C C . ASP A 1 96 ? -5.041 -1.275 -7.004 1.00 93.81 96 ASP A C 1
ATOM 716 O O . ASP A 1 96 ? -6.019 -2.009 -7.194 1.00 93.81 96 ASP A O 1
ATOM 720 N N . ALA A 1 97 ? -4.682 -0.889 -5.774 1.00 95.06 97 ALA A N 1
ATOM 721 C CA . ALA A 1 97 ? -5.324 -1.414 -4.575 1.00 95.06 97 ALA A CA 1
ATOM 722 C C . ALA A 1 97 ? -5.572 -0.353 -3.500 1.00 95.06 97 ALA A C 1
ATOM 724 O O . ALA A 1 97 ? -4.756 0.535 -3.274 1.00 95.06 97 ALA A O 1
ATOM 725 N N . LEU A 1 98 ? -6.695 -0.491 -2.796 1.00 95.62 98 LEU A N 1
ATOM 726 C CA . LEU A 1 98 ? -7.015 0.235 -1.571 1.00 95.62 98 LEU A CA 1
ATOM 727 C C . LEU A 1 98 ? -6.509 -0.557 -0.361 1.00 95.62 98 LEU A C 1
ATOM 729 O O . LEU A 1 98 ? -6.811 -1.742 -0.227 1.00 95.62 98 LEU A O 1
ATOM 733 N N . HIS A 1 99 ? -5.786 0.101 0.540 1.00 94.50 99 HIS A N 1
ATOM 734 C CA . HIS A 1 99 ? -5.234 -0.518 1.742 1.00 94.50 99 HIS A CA 1
ATOM 735 C C . HIS A 1 99 ? -6.026 -0.143 2.993 1.00 94.50 99 HIS A C 1
ATOM 737 O O . HIS A 1 99 ? -6.308 1.032 3.247 1.00 94.50 99 HIS A O 1
ATOM 743 N N . ILE A 1 100 ? -6.365 -1.159 3.781 1.00 93.81 100 ILE A N 1
ATOM 744 C CA . ILE A 1 100 ? -7.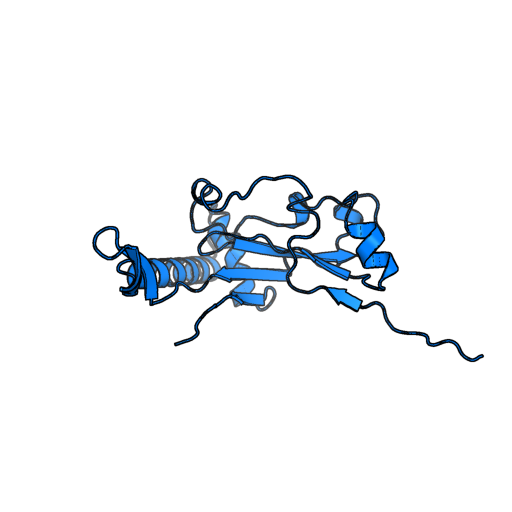121 -1.050 5.028 1.00 93.81 100 ILE A CA 1
ATOM 745 C C . ILE A 1 100 ? -6.318 -1.716 6.130 1.00 93.81 100 ILE A C 1
ATOM 747 O O . ILE A 1 100 ? -5.884 -2.856 5.976 1.00 93.81 100 ILE A O 1
ATOM 751 N N . ASN A 1 101 ? -6.184 -1.035 7.259 1.00 91.06 101 ASN A N 1
ATOM 752 C CA . ASN A 1 101 ? -5.649 -1.633 8.472 1.00 91.06 101 ASN A CA 1
ATOM 753 C C . ASN A 1 101 ? -6.829 -2.112 9.307 1.00 91.06 101 ASN A C 1
ATOM 755 O O . ASN A 1 101 ? -7.632 -1.309 9.786 1.00 91.06 101 ASN A O 1
ATOM 759 N N . TRP A 1 102 ? -6.978 -3.427 9.435 1.00 91.56 102 TRP A N 1
ATOM 760 C CA . TRP A 1 102 ? -8.039 -3.986 10.254 1.00 91.56 102 TRP A CA 1
ATOM 761 C C . TRP A 1 102 ? -7.772 -3.651 11.725 1.00 91.56 102 TRP A C 1
ATOM 763 O O . TRP A 1 102 ? -6.665 -3.901 12.211 1.00 91.56 102 TRP A O 1
ATOM 773 N N . PRO A 1 103 ? -8.750 -3.084 12.451 1.00 88.75 103 PRO A N 1
ATOM 774 C CA . PRO A 1 103 ? -8.536 -2.714 13.837 1.00 88.75 103 PRO A CA 1
ATOM 775 C C . PRO A 1 103 ? -8.302 -3.963 14.689 1.00 88.75 103 PRO A C 1
ATOM 777 O O . PRO A 1 103 ? -8.967 -4.985 14.529 1.00 88.75 103 PRO A O 1
ATOM 780 N N . ASN A 1 104 ? -7.366 -3.879 15.630 1.00 86.81 104 ASN A N 1
ATOM 781 C CA . ASN A 1 104 ? -7.112 -4.974 16.557 1.00 86.81 104 ASN A CA 1
ATOM 782 C C . ASN A 1 104 ? -8.185 -4.996 17.657 1.00 86.81 104 ASN A C 1
ATOM 784 O O . ASN A 1 104 ? -8.516 -3.959 18.237 1.00 86.81 104 ASN A O 1
ATOM 788 N N . HIS A 1 105 ? -8.693 -6.190 17.978 1.00 84.88 105 HIS A N 1
ATOM 789 C CA . HIS A 1 105 ? -9.633 -6.400 19.089 1.00 84.88 105 HIS A CA 1
ATOM 790 C C . HIS A 1 105 ? -8.967 -6.191 20.460 1.00 84.88 105 HIS A C 1
ATOM 792 O O . HIS A 1 105 ? -9.619 -5.883 21.456 1.00 84.88 105 HIS A O 1
ATOM 798 N N . VAL A 1 106 ? -7.645 -6.360 20.519 1.00 83.88 106 VAL A N 1
ATOM 799 C CA . VAL A 1 106 ? -6.844 -6.245 21.736 1.00 83.88 106 VAL A CA 1
ATOM 800 C C . VAL A 1 106 ? -5.791 -5.169 21.534 1.00 83.88 106 VAL A C 1
ATOM 802 O O . VAL A 1 106 ? -5.081 -5.169 20.530 1.00 83.88 106 VAL A O 1
ATOM 805 N N . GLN A 1 107 ? -5.669 -4.276 22.508 1.00 80.62 107 GLN A N 1
ATOM 806 C CA . GLN A 1 107 ? -4.625 -3.264 22.564 1.00 80.62 107 GLN A CA 1
ATOM 807 C C . GLN A 1 107 ? -3.686 -3.527 23.738 1.00 80.62 107 GLN A C 1
ATOM 809 O O . GLN A 1 107 ? -4.082 -3.992 24.808 1.00 80.62 107 GLN A O 1
ATOM 814 N N . ASN A 1 108 ? -2.414 -3.218 23.525 1.00 82.38 108 ASN A N 1
ATOM 815 C CA . ASN A 1 108 ? -1.398 -3.297 24.557 1.00 82.38 108 ASN A CA 1
ATOM 816 C C . ASN A 1 108 ? -1.394 -1.980 25.341 1.00 82.38 108 ASN A C 1
ATOM 818 O O . ASN A 1 108 ? -1.118 -0.923 24.774 1.00 82.38 108 ASN A O 1
ATOM 822 N N . ARG A 1 109 ? -1.668 -2.038 26.644 1.00 81.69 109 ARG A N 1
ATOM 823 C CA . ARG A 1 109 ? -1.645 -0.882 27.542 1.00 81.69 109 ARG A CA 1
ATOM 824 C C . ARG A 1 109 ? -0.552 -1.053 28.587 1.00 81.69 109 ARG A C 1
ATOM 826 O O . ARG A 1 109 ? -0.451 -2.100 29.227 1.00 81.69 109 ARG A O 1
ATOM 833 N N . PHE A 1 110 ? 0.261 -0.015 28.762 1.00 84.12 110 PHE A N 1
ATOM 834 C CA . PHE A 1 110 ? 1.249 0.015 29.833 1.00 84.12 110 PHE A CA 1
ATOM 835 C C . PHE A 1 110 ? 0.551 0.276 31.168 1.00 84.12 110 PHE A C 1
ATOM 837 O O . PHE A 1 110 ? -0.152 1.277 31.328 1.00 84.12 110 PHE A O 1
ATOM 844 N N . ASP A 1 111 ? 0.742 -0.630 32.119 1.00 84.00 111 ASP A N 1
ATOM 845 C CA . ASP A 1 111 ? 0.239 -0.489 33.476 1.00 84.00 111 ASP A CA 1
ATOM 846 C C . ASP A 1 111 ? 1.342 0.077 34.378 1.00 84.00 111 ASP A C 1
ATOM 848 O O . ASP A 1 111 ? 2.263 -0.631 34.787 1.00 84.00 111 ASP A O 1
ATOM 852 N N . PHE A 1 112 ? 1.220 1.362 34.719 1.00 85.44 112 PHE A N 1
ATOM 853 C CA . PHE A 1 112 ? 2.159 2.071 35.593 1.00 85.44 112 PHE A CA 1
ATOM 854 C C . PHE A 1 112 ? 2.184 1.542 37.035 1.00 85.44 112 PHE A C 1
ATOM 856 O O . PHE A 1 112 ? 3.131 1.834 37.758 1.00 85.44 112 PHE A O 1
ATOM 863 N N . SER A 1 113 ? 1.179 0.770 37.465 1.00 86.62 113 SER A N 1
ATOM 864 C CA . SER A 1 113 ? 1.146 0.196 38.818 1.00 86.62 113 SER A CA 1
ATOM 865 C C . SER A 1 113 ? 1.997 -1.067 38.950 1.00 86.62 113 SER A C 1
ATOM 867 O O . SER A 1 113 ? 2.587 -1.313 39.998 1.00 86.62 113 SER A O 1
ATOM 869 N N . THR A 1 114 ? 2.086 -1.857 37.880 1.00 86.38 114 THR A N 1
ATOM 870 C CA . THR A 1 114 ? 2.838 -3.120 37.857 1.00 86.38 114 THR A CA 1
ATOM 871 C C . THR A 1 114 ? 4.102 -3.047 37.003 1.00 86.38 114 THR A C 1
ATOM 873 O O . THR A 1 114 ? 4.871 -4.001 36.996 1.00 86.38 114 THR A O 1
ATOM 876 N N . PHE A 1 115 ? 4.330 -1.935 36.293 1.00 86.75 115 PHE A N 1
ATOM 877 C CA . PHE A 1 115 ? 5.389 -1.778 35.288 1.00 86.75 115 PHE A CA 1
ATOM 878 C C . PHE A 1 115 ? 5.380 -2.901 34.235 1.00 86.75 115 PHE A C 1
ATOM 880 O O . PHE A 1 115 ? 6.426 -3.327 33.745 1.00 86.75 115 PHE A O 1
ATOM 887 N N . THR A 1 116 ? 4.187 -3.388 33.872 1.00 85.19 116 THR A N 1
ATOM 888 C CA . THR A 1 116 ? 4.005 -4.448 32.869 1.00 85.19 116 THR A CA 1
ATOM 889 C C . THR A 1 116 ? 3.106 -4.005 31.718 1.00 85.19 116 THR A C 1
ATOM 891 O O . THR A 1 116 ? 2.301 -3.081 31.843 1.00 85.19 116 THR A O 1
ATOM 894 N N . MET A 1 117 ? 3.241 -4.678 30.572 1.00 82.94 117 MET A N 1
ATOM 895 C CA . MET A 1 117 ? 2.317 -4.540 29.446 1.00 82.94 117 MET A CA 1
ATOM 896 C C . MET A 1 117 ? 1.130 -5.478 29.652 1.00 82.94 117 MET A C 1
ATOM 898 O O . MET A 1 117 ? 1.302 -6.697 29.695 1.00 82.94 117 MET A O 1
ATOM 902 N N . LYS A 1 118 ? -0.077 -4.920 29.739 1.00 84.12 118 LYS A N 1
ATOM 903 C CA . LYS A 1 118 ? -1.322 -5.689 29.797 1.00 84.12 118 LYS A CA 1
ATOM 904 C C . LYS A 1 118 ? -2.051 -5.622 28.461 1.00 84.12 118 LYS A C 1
ATOM 906 O O . LYS A 1 118 ? -2.056 -4.593 27.790 1.00 84.12 118 LYS A O 1
ATOM 911 N N . LYS A 1 119 ? -2.671 -6.738 28.086 1.00 83.81 119 LYS A N 1
ATOM 912 C CA . LYS A 1 119 ? -3.606 -6.810 26.963 1.00 83.81 119 LYS A CA 1
ATOM 913 C C . LYS A 1 119 ? -4.990 -6.416 27.469 1.00 83.81 119 LYS A C 1
ATOM 915 O O . LYS A 1 119 ? -5.523 -7.083 28.351 1.00 83.81 119 LYS A O 1
ATOM 920 N N . GLU A 1 120 ? -5.548 -5.342 26.928 1.00 83.94 120 GLU A N 1
ATOM 921 C CA . GLU A 1 120 ? -6.914 -4.888 27.206 1.00 83.94 120 GLU A CA 1
ATOM 922 C C . GLU A 1 120 ? -7.747 -4.930 25.923 1.00 83.94 120 GLU A C 1
ATOM 924 O O . GLU A 1 120 ? -7.222 -4.815 24.815 1.00 83.94 120 GLU A O 1
ATOM 929 N N . GLU A 1 121 ? -9.059 -5.095 26.067 1.00 84.75 121 GLU A N 1
ATOM 930 C CA . GLU A 1 121 ? -9.985 -5.009 24.941 1.00 84.75 121 GLU A CA 1
ATOM 931 C C . GLU A 1 121 ? -9.998 -3.588 24.359 1.00 84.75 121 GLU A C 1
ATOM 933 O O . GLU A 1 121 ? -9.965 -2.579 25.078 1.00 84.75 12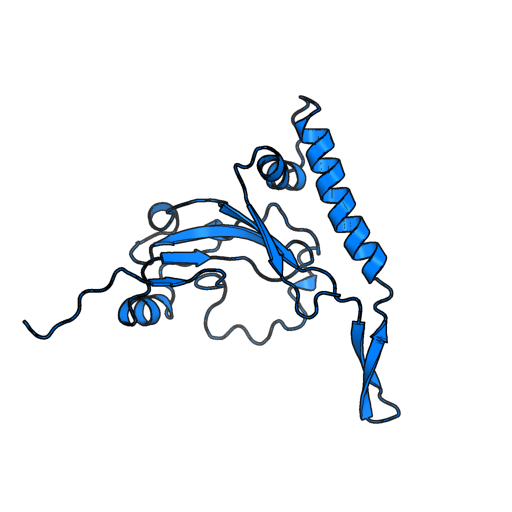1 GLU A O 1
ATOM 938 N N . ASN A 1 122 ? -10.021 -3.499 23.033 1.00 83.25 122 ASN A N 1
ATOM 939 C CA . ASN A 1 122 ? -10.108 -2.228 22.338 1.00 83.25 122 ASN A CA 1
ATOM 940 C C . ASN A 1 122 ? -11.559 -1.723 22.339 1.00 83.25 122 ASN A C 1
ATOM 942 O O . ASN A 1 122 ? -12.395 -2.174 21.559 1.00 83.25 122 ASN A O 1
ATOM 946 N N . LYS A 1 123 ? -11.838 -0.721 23.179 1.00 86.19 123 LYS A N 1
ATOM 947 C CA . LYS A 1 123 ? -13.165 -0.091 23.291 1.00 86.19 123 LYS A CA 1
ATOM 948 C C . LYS A 1 123 ? -13.634 0.583 21.997 1.00 86.19 123 LYS A C 1
ATOM 950 O O . LYS A 1 123 ? -14.833 0.742 21.797 1.00 86.19 123 LYS A O 1
ATOM 955 N N . GLU A 1 124 ? -12.709 0.982 21.126 1.00 85.25 124 GLU A N 1
ATOM 956 C CA . GLU A 1 124 ? -13.014 1.650 19.857 1.00 85.25 124 GLU A CA 1
ATOM 957 C C . GLU A 1 124 ? -13.164 0.677 18.687 1.00 85.25 124 GLU A C 1
ATOM 959 O O . GLU A 1 124 ? -13.571 1.098 17.604 1.00 85.25 124 GLU A O 1
ATOM 964 N N . PHE A 1 125 ? -12.881 -0.614 18.889 1.00 87.88 125 PHE A N 1
ATOM 965 C CA . PHE A 1 125 ? -12.896 -1.626 17.833 1.00 87.88 125 PHE A CA 1
ATOM 966 C C . PHE A 1 125 ? -14.204 -1.599 17.036 1.00 87.88 125 PHE A C 1
ATOM 968 O O . PHE A 1 125 ? -14.192 -1.487 15.810 1.00 87.88 125 PHE A O 1
ATOM 975 N N . GLN A 1 126 ? -15.345 -1.613 17.730 1.00 90.12 126 GLN A N 1
ATOM 976 C CA . GLN A 1 126 ? -16.648 -1.605 17.071 1.00 90.12 126 GLN A CA 1
ATOM 977 C C . GLN A 1 126 ? -16.885 -0.313 16.278 1.00 90.12 126 GLN A C 1
ATOM 979 O O . GLN A 1 126 ? -17.423 -0.359 15.171 1.00 90.12 126 GLN A O 1
ATOM 984 N N . THR A 1 127 ? -16.462 0.835 16.810 1.00 90.69 127 THR A N 1
ATOM 985 C CA . THR A 1 127 ? -16.576 2.139 16.141 1.00 90.69 127 THR A CA 1
ATOM 986 C C . THR A 1 127 ? -15.707 2.198 14.886 1.00 90.69 127 THR A C 1
ATOM 988 O O . THR A 1 127 ? -16.164 2.660 13.841 1.00 90.69 127 THR A O 1
ATOM 991 N N . GLN A 1 128 ? -14.481 1.681 14.951 1.00 90.19 128 GLN A N 1
ATOM 992 C CA . GLN A 1 128 ? -13.561 1.589 13.816 1.00 90.19 128 GLN A CA 1
ATOM 993 C C . GLN A 1 128 ? -14.125 0.667 12.723 1.00 90.19 128 GLN A C 1
ATOM 995 O O . GLN A 1 128 ? -14.260 1.081 11.571 1.00 90.19 128 GLN A O 1
ATOM 1000 N N . VAL A 1 129 ? -14.573 -0.540 13.082 1.00 92.19 129 VAL A N 1
ATOM 1001 C CA . VAL A 1 129 ? -15.224 -1.469 12.141 1.00 92.19 129 VAL A CA 1
ATOM 1002 C C . VAL A 1 129 ? -16.465 -0.840 11.503 1.00 92.19 129 VAL A C 1
ATOM 1004 O O . VAL A 1 129 ? -16.658 -0.946 10.291 1.00 92.19 129 VAL A O 1
ATOM 1007 N N . ASN A 1 130 ? -17.303 -0.162 12.291 1.00 93.31 130 ASN A N 1
ATOM 1008 C CA . ASN A 1 130 ? -18.484 0.526 11.774 1.00 93.31 130 ASN A CA 1
ATOM 1009 C C . ASN A 1 130 ? -18.101 1.646 10.804 1.00 93.31 130 ASN A C 1
ATOM 1011 O O . ASN A 1 130 ? -18.760 1.805 9.785 1.00 93.31 130 ASN A O 1
ATOM 1015 N N . SER A 1 131 ? -17.012 2.367 11.067 1.00 92.50 131 SER A N 1
ATOM 1016 C CA . SER A 1 131 ? -16.545 3.447 10.194 1.00 92.50 131 SER A CA 1
ATOM 1017 C C . SER A 1 131 ? -16.060 2.920 8.837 1.00 92.50 131 SER A C 1
ATOM 1019 O O . SER A 1 131 ? -16.388 3.504 7.804 1.00 92.50 131 SER A O 1
ATOM 1021 N N . ILE A 1 132 ? -15.357 1.778 8.817 1.00 92.81 132 ILE A N 1
ATOM 1022 C CA . ILE A 1 132 ? -15.013 1.071 7.569 1.00 92.81 132 ILE A CA 1
ATOM 1023 C C . ILE A 1 132 ? -16.294 0.664 6.836 1.00 92.81 132 ILE A C 1
ATOM 1025 O O . ILE A 1 132 ? -16.448 0.951 5.652 1.00 92.81 132 ILE A O 1
ATOM 1029 N N . LYS A 1 133 ? -17.240 0.019 7.529 1.00 94.31 133 LYS A N 1
ATOM 1030 C CA . LYS A 1 133 ? -18.499 -0.434 6.917 1.00 94.31 133 LYS A CA 1
ATOM 1031 C C . LYS A 1 133 ? -19.285 0.725 6.307 1.00 94.31 133 LYS A C 1
ATOM 1033 O O . LYS A 1 133 ? -19.714 0.604 5.163 1.00 94.31 133 LYS A O 1
ATOM 1038 N N . SER A 1 134 ? -19.434 1.832 7.032 1.00 93.56 134 SER A N 1
ATOM 1039 C CA . SER A 1 134 ? -20.125 3.026 6.543 1.00 93.56 134 SER A CA 1
ATOM 1040 C C . SER A 1 134 ? -19.468 3.572 5.281 1.00 93.56 134 SER A C 1
ATOM 1042 O O . SER A 1 134 ? -20.168 3.787 4.300 1.00 93.56 134 SER A O 1
ATOM 1044 N N . LEU A 1 135 ? -18.132 3.671 5.237 1.00 92.56 135 LEU A N 1
ATOM 1045 C CA . LEU A 1 135 ? -17.411 4.115 4.039 1.00 92.56 135 LEU A CA 1
ATOM 1046 C C . LEU A 1 135 ? -17.769 3.279 2.799 1.00 92.56 135 LEU A C 1
ATOM 1048 O O . LEU A 1 135 ? -18.042 3.832 1.734 1.00 92.56 135 LEU A O 1
ATOM 1052 N N . PHE A 1 136 ? -17.779 1.950 2.925 1.00 93.44 136 PHE A N 1
ATOM 1053 C CA . PHE A 1 136 ? -18.121 1.062 1.810 1.00 93.44 136 PHE A CA 1
ATOM 1054 C C . PHE A 1 136 ? -19.605 1.125 1.439 1.00 93.44 136 PHE A C 1
ATOM 1056 O O . PHE A 1 136 ? -19.938 1.073 0.255 1.00 93.44 136 PHE A O 1
ATOM 1063 N N . ILE A 1 137 ? -20.502 1.243 2.420 1.00 93.44 137 ILE A N 1
ATOM 1064 C CA . ILE A 1 137 ? -21.942 1.395 2.173 1.00 93.44 137 ILE A CA 1
ATOM 1065 C C . ILE A 1 137 ? -22.211 2.704 1.424 1.00 93.44 137 ILE A C 1
ATOM 1067 O O . ILE A 1 137 ? -22.887 2.689 0.394 1.00 93.44 137 ILE A O 1
ATOM 1071 N N . ASP A 1 138 ? -21.631 3.810 1.880 1.00 91.00 138 ASP A N 1
ATOM 1072 C CA . ASP A 1 138 ? -21.790 5.129 1.269 1.00 91.00 138 ASP A CA 1
ATOM 1073 C C . ASP A 1 138 ? -21.213 5.158 -0.151 1.00 91.00 138 ASP A C 1
ATOM 1075 O O . ASP A 1 138 ? -21.855 5.660 -1.079 1.00 91.00 138 ASP A O 1
ATOM 1079 N N . ALA A 1 139 ? -20.045 4.544 -0.359 1.00 90.62 139 ALA A N 1
ATOM 1080 C CA . ALA A 1 139 ? -19.438 4.421 -1.683 1.00 90.62 139 ALA A CA 1
ATOM 1081 C C . ALA A 1 139 ? -20.294 3.562 -2.627 1.00 90.62 139 ALA A C 1
ATOM 1083 O O . ALA A 1 139 ? -20.482 3.919 -3.788 1.00 90.62 139 ALA A O 1
ATOM 1084 N N . LYS A 1 140 ? -20.891 2.469 -2.134 1.00 90.56 140 LYS A N 1
ATOM 1085 C CA . LYS A 1 140 ? -21.812 1.631 -2.919 1.00 90.56 140 LYS A CA 1
ATOM 1086 C C . LYS A 1 140 ? -23.092 2.380 -3.293 1.00 90.56 140 LYS A C 1
ATOM 1088 O O . LYS A 1 140 ? -23.571 2.263 -4.420 1.00 90.56 140 LYS A O 1
ATOM 1093 N N . ASN A 1 141 ? -23.662 3.137 -2.359 1.00 89.12 141 ASN A N 1
ATOM 1094 C CA . ASN A 1 141 ? -24.863 3.937 -2.603 1.00 89.12 141 ASN A CA 1
ATOM 1095 C C . ASN A 1 141 ? -24.599 5.028 -3.646 1.00 89.12 141 ASN A C 1
ATOM 1097 O O . ASN A 1 141 ? -25.440 5.261 -4.517 1.00 89.12 141 ASN A O 1
ATOM 1101 N N . THR A 1 142 ? -23.412 5.631 -3.591 1.00 85.69 142 THR A N 1
ATOM 1102 C CA . THR A 1 142 ? -22.955 6.631 -4.561 1.00 85.69 142 THR A CA 1
ATOM 1103 C C . THR A 1 142 ? -22.714 6.011 -5.934 1.00 85.69 142 THR A C 1
ATOM 1105 O O . THR A 1 142 ? -23.207 6.541 -6.919 1.00 85.69 142 THR A O 1
ATOM 1108 N N . ALA A 1 143 ? -22.081 4.837 -6.017 1.00 81.94 143 ALA A N 1
ATOM 1109 C CA . ALA A 1 143 ? -21.880 4.136 -7.288 1.00 81.94 143 ALA A CA 1
ATOM 1110 C C . ALA A 1 143 ? -23.202 3.826 -8.023 1.00 81.94 143 ALA A C 1
ATOM 1112 O O . ALA A 1 143 ? -23.269 3.882 -9.250 1.00 81.94 143 ALA A O 1
ATOM 1113 N N . ASN A 1 144 ? -24.262 3.490 -7.278 1.00 79.94 144 ASN A N 1
ATOM 1114 C CA . ASN A 1 144 ? -25.572 3.142 -7.845 1.00 79.94 144 ASN A CA 1
ATOM 1115 C C . ASN A 1 144 ? -26.430 4.368 -8.185 1.00 79.94 144 ASN A C 1
ATOM 1117 O O . ASN A 1 144 ? -27.241 4.339 -9.115 1.00 79.94 144 ASN A O 1
ATOM 1121 N N . SER A 1 145 ? -26.274 5.445 -7.422 1.00 72.00 145 SER A N 1
ATOM 1122 C CA . SER A 1 145 ? -26.985 6.695 -7.646 1.00 72.00 145 SER A CA 1
ATOM 1123 C C . SER A 1 145 ? -26.183 7.487 -8.671 1.00 72.00 145 SER A C 1
ATOM 1125 O O . SER A 1 145 ? -25.159 8.043 -8.320 1.00 72.00 145 SER A O 1
ATOM 1127 N N . LYS A 1 146 ? -26.630 7.589 -9.930 1.00 62.88 146 LYS A N 1
ATOM 1128 C CA . LYS A 1 146 ? -25.949 8.335 -11.026 1.00 62.88 146 LYS A CA 1
ATOM 1129 C C . LYS A 1 146 ? -25.608 9.818 -10.730 1.00 62.88 146 LYS A C 1
ATOM 1131 O O . LYS A 1 146 ? -25.158 10.533 -11.620 1.00 62.88 146 LYS A O 1
ATOM 1136 N N . SER A 1 147 ? -25.856 10.298 -9.515 1.00 61.19 147 SER A N 1
ATOM 1137 C CA . SER A 1 147 ? -25.361 11.559 -8.990 1.00 61.19 147 SER A CA 1
ATOM 1138 C C . SER A 1 147 ? -23.860 11.450 -8.736 1.00 61.19 147 SER A C 1
ATOM 1140 O O . SER A 1 147 ? -23.422 10.780 -7.805 1.00 61.19 147 SER A O 1
ATOM 1142 N N . GLN A 1 148 ? -23.068 12.152 -9.542 1.00 58.59 148 GLN A N 1
ATOM 1143 C CA . GLN A 1 148 ? -21.653 12.382 -9.268 1.00 58.59 148 GLN A CA 1
ATOM 1144 C C . GLN A 1 148 ? -21.541 13.105 -7.919 1.00 58.59 148 GLN A C 1
ATOM 1146 O O . GLN A 1 148 ? -21.812 14.298 -7.828 1.00 58.59 148 GLN A O 1
ATOM 1151 N N . SER A 1 149 ? -21.213 12.383 -6.845 1.00 60.97 149 SER A N 1
ATOM 1152 C CA . SER A 1 149 ? -20.893 13.045 -5.579 1.00 60.97 149 SER A CA 1
ATOM 1153 C C . SER A 1 149 ? -19.573 13.796 -5.749 1.00 60.97 149 SER A C 1
ATOM 1155 O O . SER A 1 149 ? -18.660 13.278 -6.381 1.00 60.97 149 SER A O 1
ATOM 1157 N N . ASP A 1 150 ? -19.420 14.994 -5.188 1.00 75.56 150 ASP A N 1
ATOM 1158 C CA . ASP A 1 150 ? -18.123 15.697 -5.174 1.00 75.56 150 ASP A CA 1
ATOM 1159 C C . ASP A 1 150 ? -17.154 15.132 -4.121 1.00 75.56 150 ASP A C 1
ATOM 1161 O O . ASP A 1 150 ? -16.025 15.599 -3.965 1.00 75.56 150 ASP A O 1
ATOM 1165 N N . ASN A 1 151 ? -17.562 14.079 -3.407 1.00 85.12 151 ASN A N 1
ATOM 1166 C CA . ASN A 1 151 ? -16.767 13.481 -2.351 1.00 85.12 151 ASN A CA 1
ATOM 1167 C C . ASN A 1 151 ? -15.662 12.581 -2.927 1.00 85.12 151 ASN A C 1
ATOM 1169 O O . ASN A 1 151 ? -15.885 11.423 -3.289 1.00 85.12 151 ASN A O 1
ATOM 1173 N N . LEU A 1 152 ? -14.437 13.109 -2.945 1.00 86.62 152 LEU A N 1
ATOM 1174 C CA . LEU A 1 152 ? -13.237 12.407 -3.411 1.00 86.62 152 LEU A CA 1
ATOM 1175 C C . LEU A 1 152 ? -12.988 11.082 -2.674 1.00 86.62 152 LEU A C 1
ATOM 1177 O O . LEU A 1 152 ? -12.455 10.147 -3.270 1.00 86.62 152 LEU A O 1
ATOM 1181 N N . LYS A 1 153 ? -13.394 10.972 -1.400 1.00 88.81 153 LYS A N 1
ATOM 1182 C CA . LYS A 1 153 ? -13.220 9.740 -0.618 1.00 88.81 153 LYS A CA 1
ATOM 1183 C C . LYS A 1 153 ? -14.087 8.606 -1.150 1.00 88.81 153 LYS A C 1
ATOM 1185 O O . LYS A 1 153 ? -13.618 7.477 -1.221 1.00 88.81 153 LYS A O 1
ATOM 1190 N N . LEU A 1 154 ? -15.321 8.905 -1.554 1.00 90.25 154 LEU A N 1
ATOM 1191 C CA . LEU A 1 154 ? -16.247 7.903 -2.084 1.00 90.25 154 LEU A CA 1
ATOM 1192 C C . LEU A 1 154 ? -15.850 7.498 -3.506 1.00 90.25 154 LEU A C 1
ATOM 1194 O O . LEU A 1 154 ? -15.730 6.303 -3.768 1.00 90.25 154 LEU A O 1
ATOM 1198 N N . LYS A 1 155 ? -15.482 8.464 -4.364 1.00 89.12 155 LYS A N 1
ATOM 1199 C CA . LYS A 1 155 ? -14.936 8.191 -5.712 1.00 89.12 155 LYS A CA 1
ATOM 1200 C C . LYS A 1 155 ? -13.715 7.276 -5.693 1.00 89.12 155 LYS A C 1
ATOM 1202 O O . LYS A 1 155 ? -13.495 6.503 -6.618 1.00 89.12 155 LYS A O 1
ATOM 1207 N N . ALA A 1 156 ? -12.900 7.358 -4.646 1.00 90.00 156 ALA A N 1
ATOM 1208 C CA . ALA A 1 156 ? 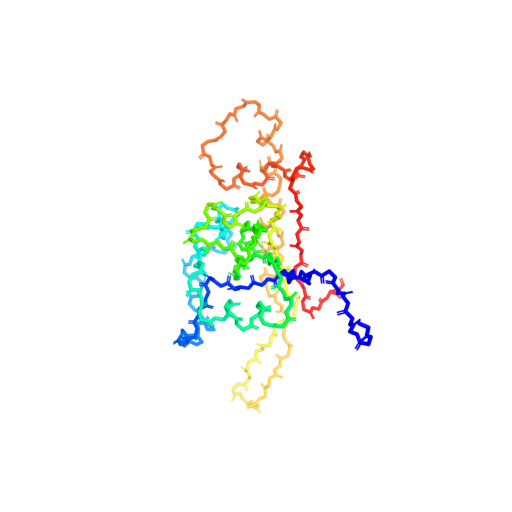-11.741 6.490 -4.494 1.00 90.00 156 ALA A CA 1
ATOM 1209 C C . ALA A 1 156 ? -12.102 5.050 -4.076 1.00 90.00 156 ALA A C 1
ATOM 1211 O O . ALA A 1 156 ? -11.312 4.132 -4.289 1.00 90.00 156 ALA A O 1
ATOM 1212 N N . VAL A 1 157 ? -13.288 4.810 -3.520 1.00 92.75 157 VAL A N 1
ATOM 1213 C CA . VAL A 1 157 ? -13.744 3.468 -3.118 1.00 92.75 157 VAL A CA 1
ATOM 1214 C C . VAL A 1 157 ? -14.666 2.845 -4.169 1.00 92.75 157 VAL A C 1
ATOM 1216 O O . VAL A 1 157 ? -14.659 1.629 -4.326 1.00 92.75 157 VAL A O 1
ATOM 1219 N N . GLU A 1 158 ? -15.402 3.646 -4.943 1.00 90.81 158 GLU A N 1
ATOM 1220 C CA . GLU A 1 158 ? -16.307 3.180 -6.010 1.00 90.81 158 GLU A CA 1
ATOM 1221 C C . GLU A 1 158 ? -15.699 2.097 -6.935 1.00 90.81 158 GLU A C 1
ATOM 1223 O O . GLU A 1 158 ? -16.356 1.067 -7.128 1.00 90.81 158 GLU A O 1
ATOM 1228 N N . PRO A 1 159 ? -14.445 2.226 -7.433 1.00 91.44 159 PRO A N 1
ATOM 1229 C CA . PRO A 1 159 ? -13.829 1.239 -8.329 1.00 91.44 159 PRO A CA 1
ATOM 1230 C C . PRO A 1 159 ? -13.639 -0.159 -7.719 1.00 91.44 159 PRO A C 1
ATOM 1232 O O . PRO A 1 159 ? -13.445 -1.140 -8.441 1.00 91.44 159 PRO A O 1
ATOM 1235 N N . VAL A 1 160 ? -13.720 -0.281 -6.390 1.00 91.88 160 VAL A N 1
ATOM 1236 C CA . VAL A 1 160 ? -13.678 -1.581 -5.706 1.00 91.88 160 VAL A CA 1
ATOM 1237 C C . VAL A 1 160 ? -14.881 -2.437 -6.104 1.00 91.88 160 VAL A C 1
ATOM 1239 O O . VAL A 1 160 ? -14.750 -3.641 -6.315 1.00 91.88 160 VAL A O 1
ATOM 1242 N N . PHE A 1 161 ? -16.057 -1.826 -6.266 1.00 89.75 161 PHE A N 1
ATOM 1243 C CA . PHE A 1 161 ? -17.280 -2.554 -6.612 1.00 89.75 161 PHE A CA 1
ATOM 1244 C C . PHE A 1 161 ? -17.337 -2.963 -8.086 1.00 89.75 161 PHE A C 1
ATOM 1246 O O . PHE A 1 161 ? -18.009 -3.936 -8.421 1.00 89.75 161 PHE A O 1
ATOM 1253 N N . THR A 1 162 ? -16.603 -2.273 -8.961 1.00 85.69 162 THR A N 1
ATOM 1254 C CA . THR A 1 162 ? -16.480 -2.617 -10.386 1.00 85.69 162 THR A CA 1
ATOM 1255 C C . THR A 1 162 ? -15.358 -3.618 -10.668 1.00 85.69 162 THR A C 1
ATOM 1257 O O . THR A 1 162 ? -15.083 -3.902 -11.830 1.00 85.69 162 THR A O 1
ATOM 1260 N N . SER A 1 163 ? -14.702 -4.160 -9.630 1.00 81.44 163 SER A N 1
ATOM 1261 C CA . SER A 1 163 ? -13.535 -5.058 -9.738 1.00 81.44 163 SER A CA 1
ATOM 1262 C C . SER A 1 163 ? -12.326 -4.462 -10.471 1.00 81.44 163 SER A C 1
ATOM 1264 O O . SER A 1 163 ? -11.404 -5.190 -10.830 1.00 81.44 163 SER A O 1
ATOM 1266 N N . SER A 1 164 ? -12.296 -3.142 -10.673 1.00 87.69 164 SER A N 1
ATOM 1267 C CA . SER A 1 164 ? -11.147 -2.442 -11.260 1.00 87.69 164 SER A CA 1
ATOM 1268 C C . SER A 1 164 ? -10.091 -2.078 -10.220 1.00 87.69 164 SER A C 1
ATOM 1270 O O . SER A 1 164 ? -8.969 -1.750 -10.591 1.00 87.69 164 SER A O 1
ATOM 1272 N N . ARG A 1 165 ? -10.431 -2.161 -8.928 1.00 92.56 165 ARG A N 1
ATOM 1273 C CA . ARG A 1 165 ? -9.520 -1.925 -7.808 1.00 92.56 165 ARG A CA 1
ATOM 1274 C C . ARG A 1 165 ? -9.613 -3.041 -6.780 1.00 92.56 165 ARG A C 1
ATOM 1276 O O . ARG A 1 165 ? -10.708 -3.441 -6.383 1.00 92.56 165 ARG A O 1
ATOM 1283 N N . LYS A 1 166 ? -8.461 -3.520 -6.320 1.00 94.50 166 LYS A N 1
ATOM 1284 C CA . LYS A 1 166 ? -8.378 -4.533 -5.258 1.00 94.50 166 LYS A CA 1
ATOM 1285 C C . LYS A 1 166 ? -8.450 -3.882 -3.879 1.00 94.50 166 LYS A C 1
ATOM 1287 O O . LYS A 1 166 ? -8.195 -2.691 -3.730 1.00 94.50 166 LYS A O 1
ATOM 1292 N N . VAL A 1 167 ? -8.773 -4.670 -2.857 1.00 95.06 167 VAL A N 1
ATOM 1293 C CA . VAL A 1 167 ? -8.684 -4.243 -1.455 1.00 95.06 167 VAL A CA 1
ATOM 1294 C C . VAL A 1 167 ? -7.729 -5.172 -0.731 1.00 95.06 167 VAL A C 1
ATOM 1296 O O . VAL A 1 167 ? -7.921 -6.387 -0.752 1.00 95.06 167 VAL A O 1
ATOM 1299 N N . TYR A 1 168 ? -6.721 -4.600 -0.084 1.00 94.94 168 TYR A N 1
ATOM 1300 C CA . TYR A 1 168 ? -5.806 -5.319 0.792 1.00 94.94 168 TYR A CA 1
ATOM 1301 C C . TYR A 1 168 ? -6.092 -4.958 2.243 1.00 94.94 168 TYR A C 1
ATOM 1303 O O . TYR A 1 168 ? -6.241 -3.787 2.592 1.00 94.94 168 TYR A O 1
ATOM 1311 N N . VAL A 1 169 ? -6.186 -5.991 3.076 1.00 93.94 169 VAL A N 1
ATOM 1312 C CA . VAL A 1 169 ? -6.476 -5.873 4.503 1.00 93.94 169 VAL A CA 1
ATOM 1313 C C . VAL A 1 169 ? -5.244 -6.317 5.275 1.00 93.94 169 VAL A C 1
ATOM 1315 O O . VAL A 1 169 ? -4.837 -7.473 5.187 1.00 93.94 169 VAL A O 1
ATOM 1318 N N . HIS A 1 170 ? -4.660 -5.393 6.028 1.00 90.69 170 HIS A N 1
ATOM 1319 C CA . HIS A 1 170 ? -3.549 -5.653 6.934 1.00 90.69 170 HIS A CA 1
ATOM 1320 C C . HIS A 1 170 ? -4.099 -6.020 8.309 1.00 90.69 170 HIS A C 1
ATOM 1322 O O . HIS A 1 170 ? -4.985 -5.338 8.825 1.00 90.69 170 HIS A O 1
ATOM 1328 N N . THR A 1 171 ? -3.599 -7.100 8.903 1.00 88.69 171 THR A N 1
ATOM 1329 C CA . THR A 1 171 ? -4.019 -7.555 10.231 1.00 88.69 171 THR A CA 1
ATOM 1330 C C . THR A 1 171 ? -2.853 -8.218 10.953 1.00 88.69 171 THR A C 1
ATOM 1332 O O . THR A 1 171 ? -2.179 -9.077 10.388 1.00 88.69 171 THR A O 1
ATOM 1335 N N . ASP A 1 172 ? -2.629 -7.822 12.205 1.00 76.00 172 ASP A N 1
ATOM 1336 C CA . ASP A 1 172 ? -1.558 -8.383 13.036 1.00 76.00 172 ASP A CA 1
ATOM 1337 C C . ASP A 1 172 ? -2.041 -9.568 13.886 1.00 76.00 172 ASP A C 1
ATOM 1339 O O . ASP A 1 172 ? -1.232 -10.343 14.388 1.00 76.00 172 ASP A O 1
ATOM 1343 N N . ASN A 1 173 ? -3.359 -9.708 14.067 1.00 65.19 173 ASN A N 1
ATOM 1344 C CA . ASN A 1 173 ? -4.006 -10.812 14.777 1.00 65.19 173 ASN A CA 1
ATOM 1345 C C . ASN A 1 173 ? -5.422 -11.024 14.212 1.00 65.19 173 ASN A C 1
ATOM 1347 O O . ASN A 1 173 ? -6.375 -10.446 14.747 1.00 65.19 173 ASN A O 1
ATOM 1351 N N . PRO A 1 174 ? -5.585 -11.818 13.139 1.00 54.59 174 PRO A N 1
ATOM 1352 C CA . PRO A 1 174 ? -6.910 -12.175 12.655 1.00 54.59 174 PRO A CA 1
ATOM 1353 C C . PRO A 1 174 ? -7.593 -13.050 13.714 1.00 54.59 174 PRO A C 1
ATOM 1355 O O . PRO A 1 174 ? -7.091 -14.122 14.053 1.00 54.59 174 PRO A O 1
ATOM 1358 N N . VAL A 1 175 ? -8.694 -12.550 14.276 1.00 48.25 175 VAL A N 1
ATOM 1359 C CA . VAL A 1 175 ? -9.598 -13.307 15.158 1.00 48.25 175 VAL A CA 1
ATOM 1360 C C . VAL A 1 175 ? -10.651 -13.996 14.305 1.00 48.25 175 VAL A C 1
ATOM 1362 O O . VAL A 1 175 ? -11.185 -13.315 13.399 1.00 48.25 175 VAL A O 1
#

Secondary structure (DSSP, 8-state):
------PPEEEEEE-TTTS-TT----TTTGGGS-SB-TT-BSGGG--TT-THHHHHHHTTEEEEEE---SSSEEEEEEEEESS-SSHHHHEEEEEEEEEEEPPPSEEEEEETTTTEEEEEE-TTHHHHHHHHHHHHHHHHHHHHS-S----HHHHHHHHHHTTSSEEEEE-SS--

pLDDT: mean 84.56, std 15.23, range [32.56, 97.06]